Protein AF-M6ZV32-F1 (afdb_monomer_lite)

InterPro domains:
  IPR001381 3-dehydroquinate dehydratase type I [PF01487] (1-41)
  IPR013785 Aldolase-type TIM barrel [G3DSA:3.20.20.70] (1-44)
  IPR050146 Type-I 3-dehydroquinase [PTHR43699] (1-43)

Organism: NCBI:txid1193029

Structure (mmCIF, N/CA/C/O backbone):
data_AF-M6ZV32-F1
#
_entry.id   AF-M6ZV32-F1
#
loop_
_atom_site.group_PDB
_atom_site.id
_atom_site.type_symbol
_atom_site.label_atom_id
_atom_site.label_alt_id
_atom_site.label_comp_id
_atom_site.label_asym_id
_atom_site.label_entity_id
_atom_site.label_seq_id
_atom_site.pdbx_PDB_ins_code
_atom_site.Cartn_x
_atom_site.Cartn_y
_atom_site.Cartn_z
_atom_site.occupancy
_atom_site.B_iso_or_equiv
_atom_site.auth_seq_id
_atom_site.auth_comp_id
_atom_site.auth_asym_id
_atom_site.auth_atom_id
_atom_site.pdbx_PDB_model_num
ATOM 1 N N . MET A 1 1 ? 7.882 1.669 -1.385 1.00 76.81 1 MET A N 1
ATOM 2 C CA . MET A 1 1 ? 7.372 1.642 0.010 1.00 76.81 1 MET A CA 1
ATOM 3 C C . MET A 1 1 ? 7.630 2.995 0.661 1.00 76.81 1 MET A C 1
ATOM 5 O O . MET A 1 1 ? 8.387 3.773 0.097 1.00 76.81 1 MET A O 1
ATOM 9 N N . GLY A 1 2 ? 7.032 3.272 1.820 1.00 88.25 2 GLY A N 1
ATOM 10 C CA . GLY A 1 2 ? 7.111 4.587 2.468 1.00 88.25 2 GLY A CA 1
ATOM 11 C C . GLY A 1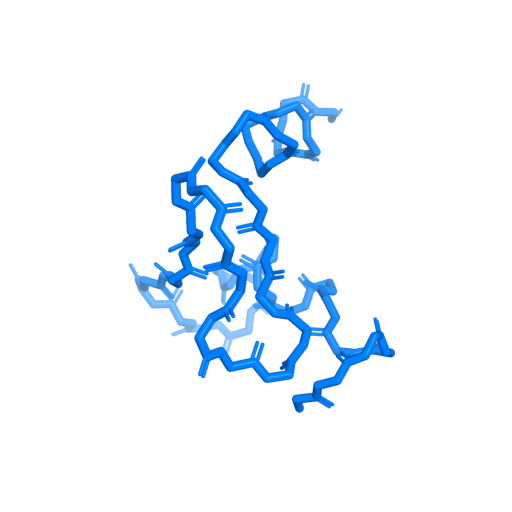 2 ? 6.056 5.577 1.949 1.00 88.25 2 GLY A C 1
ATOM 12 O O . GLY A 1 2 ? 5.296 5.224 1.045 1.00 88.25 2 GLY A O 1
ATOM 13 N N . PRO A 1 3 ? 5.990 6.796 2.514 1.00 89.00 3 PRO A N 1
ATOM 14 C CA . PRO A 1 3 ? 4.889 7.737 2.272 1.00 89.00 3 PRO A CA 1
ATOM 15 C C . PRO A 1 3 ? 4.726 8.150 0.804 1.00 89.00 3 PRO A C 1
ATOM 17 O O . PRO A 1 3 ? 3.612 8.235 0.302 1.00 89.00 3 PRO A O 1
ATOM 20 N N . LEU A 1 4 ? 5.837 8.317 0.078 1.00 92.19 4 LEU A N 1
ATOM 21 C CA . LEU A 1 4 ? 5.823 8.682 -1.345 1.00 92.19 4 LEU A CA 1
ATOM 22 C C . LEU A 1 4 ? 5.202 7.600 -2.246 1.00 92.19 4 LEU A C 1
ATOM 24 O O . LEU A 1 4 ? 4.763 7.892 -3.351 1.00 92.19 4 LEU A O 1
ATOM 28 N N . GLY A 1 5 ? 5.163 6.346 -1.785 1.00 92.50 5 GLY A N 1
ATOM 29 C CA . GLY A 1 5 ? 4.628 5.209 -2.535 1.00 92.50 5 GLY A CA 1
ATOM 30 C C . GLY A 1 5 ? 3.196 4.830 -2.162 1.00 92.50 5 GLY A C 1
ATOM 31 O O . GLY A 1 5 ? 2.787 3.714 -2.460 1.00 92.50 5 GLY A O 1
ATOM 32 N N . ILE A 1 6 ? 2.455 5.691 -1.460 1.00 93.81 6 ILE A N 1
ATOM 33 C CA . ILE A 1 6 ? 1.076 5.394 -1.041 1.00 93.81 6 ILE A CA 1
ATOM 34 C C . ILE A 1 6 ? 0.149 5.226 -2.252 1.00 93.81 6 ILE A C 1
ATOM 36 O O . ILE A 1 6 ? -0.674 4.314 -2.260 1.00 93.81 6 ILE A O 1
ATOM 40 N N . VAL A 1 7 ? 0.325 6.029 -3.306 1.00 93.94 7 VAL A N 1
ATOM 41 C CA . VAL A 1 7 ? -0.534 6.002 -4.506 1.00 93.94 7 VAL A CA 1
ATOM 42 C C . VAL A 1 7 ? -0.590 4.613 -5.149 1.00 93.94 7 VAL A C 1
ATOM 44 O O . VAL A 1 7 ? -1.672 4.153 -5.498 1.00 93.94 7 VAL A O 1
ATOM 47 N N . SER A 1 8 ? 0.534 3.891 -5.224 1.00 94.38 8 SER A N 1
ATOM 48 C CA . SER A 1 8 ? 0.554 2.534 -5.792 1.00 94.38 8 SER A CA 1
ATOM 49 C C . SER A 1 8 ? -0.128 1.482 -4.914 1.00 94.38 8 SER A C 1
ATOM 51 O O . SER A 1 8 ? -0.409 0.383 -5.380 1.00 94.38 8 SER A O 1
ATOM 53 N N . ARG A 1 9 ? -0.416 1.800 -3.646 1.00 94.75 9 ARG A N 1
ATOM 54 C CA . ARG A 1 9 ? -1.228 0.959 -2.755 1.00 94.75 9 ARG A CA 1
ATOM 55 C C . ARG A 1 9 ? -2.712 1.306 -2.818 1.00 94.75 9 ARG A C 1
ATOM 57 O O . ARG A 1 9 ? -3.520 0.418 -2.559 1.00 94.75 9 ARG A O 1
ATOM 64 N N . VAL A 1 10 ? -3.050 2.561 -3.121 1.00 95.31 10 VAL A N 1
ATOM 65 C CA . VAL A 1 10 ? -4.436 3.030 -3.279 1.00 95.31 10 VAL A CA 1
ATOM 66 C C . VAL A 1 10 ? -5.011 2.562 -4.614 1.00 95.31 10 VAL A C 1
ATOM 68 O O . VAL A 1 10 ? -6.109 2.012 -4.634 1.00 95.31 10 VAL A O 1
ATOM 71 N N . PHE A 1 11 ? -4.234 2.690 -5.693 1.00 95.44 11 PHE A N 1
ATOM 72 C CA . PHE A 1 11 ? -4.615 2.297 -7.055 1.00 95.44 11 PHE A CA 1
ATOM 73 C C . PHE A 1 11 ? -3.678 1.204 -7.595 1.00 95.44 11 PHE A C 1
ATOM 75 O O . PHE A 1 11 ? -2.907 1.452 -8.523 1.00 95.44 11 PHE A O 1
ATOM 82 N N . PRO A 1 12 ? -3.653 0.010 -6.970 1.00 95.31 12 PRO A N 1
ATOM 83 C CA . PRO A 1 12 ? -2.735 -1.069 -7.344 1.00 95.31 12 PRO A CA 1
ATOM 84 C C . PRO A 1 12 ? -2.974 -1.580 -8.774 1.00 95.31 12 PRO A C 1
ATOM 86 O O . PRO A 1 12 ? -2.032 -1.964 -9.468 1.00 95.31 12 PRO A O 1
ATOM 89 N N . ASP A 1 13 ? -4.223 -1.535 -9.224 1.00 95.31 13 ASP A N 1
ATOM 90 C CA . ASP A 1 13 ? -4.705 -1.949 -10.537 1.00 95.31 13 ASP A CA 1
ATOM 91 C C . ASP A 1 13 ? -4.110 -1.112 -11.675 1.00 95.31 13 ASP A C 1
ATOM 93 O O . ASP A 1 13 ? -3.707 -1.675 -12.693 1.00 95.31 13 ASP A O 1
ATOM 97 N N . SER A 1 14 ? -3.909 0.193 -11.460 1.00 95.12 14 SER A N 1
ATOM 98 C CA . SER A 1 14 ? -3.203 1.083 -12.399 1.00 95.12 14 SER A CA 1
ATOM 99 C C . SER A 1 14 ? -1.758 0.654 -12.684 1.00 95.12 14 SER A C 1
ATOM 101 O O . SER A 1 14 ? -1.169 1.075 -13.677 1.00 95.12 14 SER A O 1
ATOM 103 N N . PHE A 1 15 ? -1.179 -0.190 -11.824 1.00 94.44 15 PHE A N 1
ATOM 104 C CA . PHE A 1 15 ? 0.176 -0.730 -11.955 1.00 94.44 15 PHE A CA 1
ATOM 105 C C . PHE A 1 15 ? 0.187 -2.250 -12.195 1.00 94.44 15 PHE A C 1
ATOM 107 O O . PHE A 1 15 ? 1.239 -2.880 -12.087 1.00 94.44 15 PHE A O 1
ATOM 114 N N . GLY A 1 16 ? -0.966 -2.857 -12.502 1.00 96.69 16 GLY A N 1
ATOM 115 C CA . GLY A 1 16 ? -1.095 -4.293 -12.766 1.00 96.69 16 GLY A CA 1
ATOM 116 C C . GLY A 1 16 ? -1.093 -5.184 -11.518 1.00 96.69 16 GLY A C 1
ATOM 117 O O . GLY A 1 16 ? -0.985 -6.404 -11.639 1.00 96.69 16 GLY A O 1
ATOM 118 N N . SER A 1 17 ? -1.215 -4.611 -10.317 1.00 96.38 17 SER A N 1
ATOM 119 C CA . SER A 1 17 ? -1.335 -5.385 -9.081 1.00 96.38 17 SER A CA 1
ATOM 120 C C . SER A 1 17 ? -2.795 -5.735 -8.795 1.00 96.38 17 SER A C 1
ATOM 122 O O . SER A 1 17 ? -3.662 -4.867 -8.737 1.00 96.38 17 SER A O 1
ATOM 124 N N . ILE A 1 18 ? -3.064 -7.022 -8.565 1.00 96.88 18 ILE A N 1
ATOM 125 C CA . ILE A 1 18 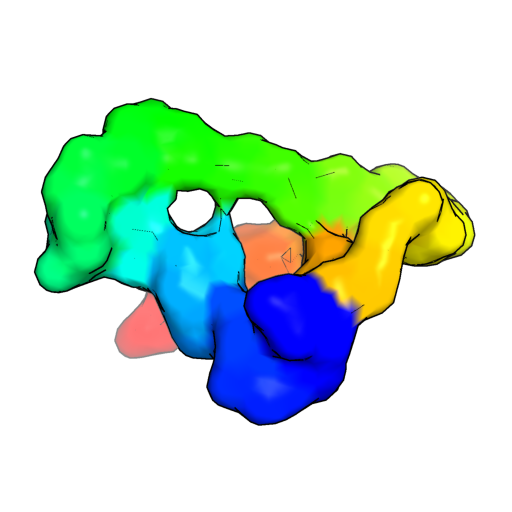? -4.416 -7.556 -8.314 1.00 96.88 18 ILE A CA 1
ATOM 126 C C . ILE A 1 18 ? -4.843 -7.485 -6.838 1.00 96.88 18 ILE A C 1
ATOM 128 O O . ILE A 1 18 ? -5.986 -7.786 -6.504 1.00 96.88 18 ILE A O 1
ATOM 132 N N . PHE A 1 19 ? -3.932 -7.106 -5.940 1.00 94.81 19 PHE A N 1
ATOM 133 C CA . PHE A 1 19 ? -4.213 -6.916 -4.517 1.00 94.81 19 PHE A CA 1
ATOM 134 C C . PHE A 1 19 ? -3.404 -5.749 -3.939 1.00 94.81 19 PHE A C 1
ATOM 136 O O . PHE A 1 19 ? -2.444 -5.257 -4.535 1.00 94.81 19 PHE A O 1
ATOM 143 N N . THR A 1 20 ? -3.787 -5.317 -2.740 1.00 96.12 20 THR A N 1
ATOM 144 C CA . THR A 1 20 ? -3.047 -4.354 -1.919 1.00 96.12 20 THR A CA 1
ATOM 145 C C . THR A 1 20 ? -3.227 -4.699 -0.444 1.00 96.12 20 THR A C 1
ATOM 147 O O . THR A 1 20 ? -4.160 -5.412 -0.075 1.00 96.12 20 THR A O 1
ATOM 150 N N . TYR A 1 21 ? -2.333 -4.198 0.403 1.00 95.38 21 TYR A N 1
ATOM 151 C CA . TYR A 1 21 ? -2.372 -4.424 1.846 1.00 95.38 21 TYR A CA 1
ATOM 152 C C . TYR A 1 21 ? -2.653 -3.117 2.586 1.00 95.38 21 TYR A C 1
ATOM 154 O O . TYR A 1 21 ? -1.984 -2.108 2.353 1.00 95.38 21 TYR A O 1
ATOM 162 N N . CYS A 1 22 ? -3.587 -3.175 3.534 1.00 95.81 22 CYS A N 1
ATOM 163 C CA . CYS A 1 22 ? -3.923 -2.105 4.474 1.00 95.81 22 CYS A CA 1
ATOM 164 C C . CYS A 1 22 ? -3.747 -2.580 5.923 1.00 95.81 22 CYS A C 1
ATOM 166 O O . CYS A 1 22 ? -3.479 -3.760 6.164 1.00 95.81 22 CYS A O 1
ATOM 168 N N . CYS A 1 23 ? -3.819 -1.669 6.892 1.00 96.38 23 CYS A N 1
ATOM 169 C CA . CYS A 1 23 ? -3.826 -1.994 8.321 1.00 96.38 23 CYS A CA 1
ATOM 170 C C . CYS A 1 23 ? -5.174 -1.650 8.971 1.00 96.38 23 CYS A C 1
ATOM 172 O O . CYS A 1 23 ? -5.874 -0.756 8.520 1.00 96.38 23 CYS A O 1
ATOM 174 N N . LEU A 1 24 ? -5.533 -2.352 10.049 1.00 94.44 24 LEU A N 1
ATOM 175 C CA . LEU A 1 24 ? -6.712 -2.000 10.856 1.00 94.44 24 LEU A CA 1
ATOM 176 C C . LEU A 1 24 ? -6.381 -0.966 11.937 1.00 94.44 24 LEU A C 1
ATOM 178 O O . LEU A 1 24 ? -7.137 -0.033 12.143 1.00 94.44 24 LEU A O 1
ATOM 182 N N . ASN A 1 25 ? -5.239 -1.141 12.609 1.00 91.38 25 ASN A N 1
ATOM 183 C CA . ASN A 1 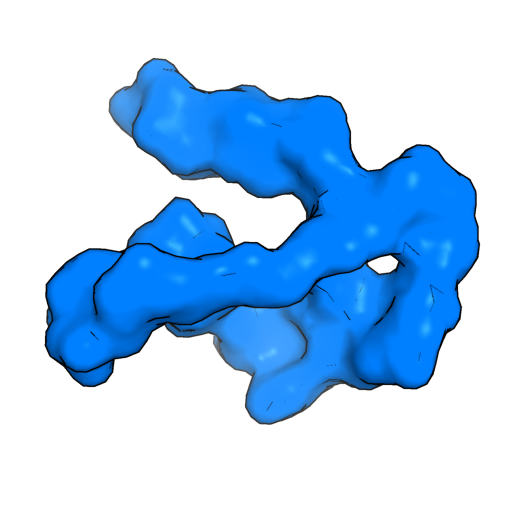25 ? -4.813 -0.281 13.713 1.00 91.38 25 ASN A CA 1
ATOM 184 C C . ASN A 1 25 ? -3.489 0.403 13.362 1.00 91.38 25 ASN A C 1
ATOM 186 O O . ASN A 1 25 ? -3.453 1.501 12.828 1.00 91.38 25 ASN A O 1
ATOM 190 N N . ASN A 1 26 ? -2.378 -0.288 13.619 1.00 94.12 26 ASN A N 1
ATOM 191 C CA . ASN A 1 26 ? -1.043 0.252 13.407 1.00 94.12 26 ASN A CA 1
ATOM 192 C C . ASN A 1 26 ? -0.431 -0.290 12.108 1.00 94.12 26 ASN A C 1
ATOM 194 O O . ASN A 1 26 ? -0.505 -1.507 11.878 1.00 94.12 26 ASN A O 1
ATOM 198 N N . PRO A 1 27 ? 0.235 0.560 11.307 1.00 94.31 27 PRO A N 1
ATOM 199 C CA . PRO A 1 27 ? 1.035 0.122 10.173 1.00 94.31 27 PRO A CA 1
ATOM 200 C C . PRO A 1 27 ? 2.069 -0.930 10.589 1.00 94.31 27 PRO A C 1
ATOM 202 O O . PRO A 1 27 ? 2.777 -0.783 11.586 1.00 94.31 27 PRO A O 1
ATOM 205 N N . LYS A 1 28 ? 2.165 -2.004 9.808 1.00 95.19 28 LYS A N 1
ATOM 206 C CA . LYS A 1 28 ? 3.187 -3.055 9.930 1.00 95.19 28 LYS A CA 1
ATOM 207 C C . LYS A 1 28 ? 4.281 -2.917 8.872 1.00 95.19 28 LYS A C 1
ATOM 209 O O . LYS A 1 28 ? 5.329 -3.541 9.003 1.00 95.19 28 LYS A O 1
ATOM 214 N N . ALA A 1 29 ? 4.053 -2.091 7.851 1.00 94.50 29 ALA A N 1
ATOM 215 C CA . ALA A 1 29 ? 5.012 -1.7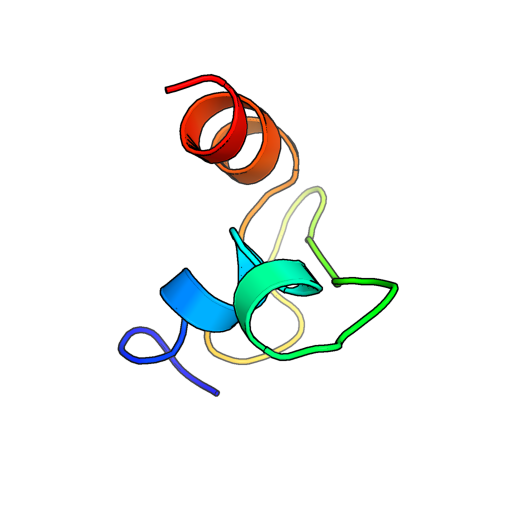98 6.797 1.00 94.50 29 ALA A CA 1
ATOM 216 C C . ALA A 1 29 ? 5.041 -0.294 6.451 1.00 94.50 29 ALA A C 1
ATOM 218 O O . ALA A 1 29 ? 4.003 0.373 6.503 1.00 94.50 29 ALA A O 1
ATOM 219 N N . PRO A 1 30 ? 6.195 0.256 6.024 1.00 93.06 30 PRO A N 1
ATOM 220 C CA . PRO A 1 30 ? 6.292 1.648 5.594 1.00 93.06 30 PRO A CA 1
ATOM 221 C C . PRO A 1 30 ? 5.341 1.989 4.437 1.00 93.06 30 PRO A C 1
ATOM 223 O O . PRO A 1 30 ? 5.359 1.364 3.364 1.00 93.06 30 PRO A O 1
ATOM 226 N N . GLY A 1 31 ? 4.544 3.039 4.643 1.00 91.44 31 GLY A N 1
ATOM 227 C CA . GLY A 1 31 ? 3.543 3.519 3.688 1.00 91.44 31 GLY A CA 1
ATOM 228 C C . GLY A 1 31 ? 2.275 2.668 3.621 1.00 91.44 31 GLY A C 1
ATOM 229 O O . GLY A 1 31 ? 1.549 2.790 2.646 1.00 91.44 31 GLY A O 1
ATOM 230 N N . GLN A 1 32 ? 2.033 1.765 4.576 1.00 95.00 32 GLN A N 1
ATOM 231 C CA . GLN A 1 32 ? 0.745 1.080 4.700 1.00 95.00 32 GLN A CA 1
ATOM 232 C C . GLN A 1 32 ? -0.325 2.080 5.154 1.00 95.00 32 GLN A C 1
ATOM 234 O O . GLN A 1 32 ? -0.061 2.915 6.017 1.00 95.00 32 GLN A O 1
ATOM 239 N N . VAL A 1 33 ? -1.503 1.987 4.546 1.00 94.56 33 VAL A N 1
ATOM 240 C CA . VAL A 1 33 ? -2.654 2.862 4.805 1.00 94.56 33 VAL A CA 1
ATOM 241 C C . VAL A 1 33 ? -3.678 2.083 5.622 1.00 94.56 33 VAL A C 1
ATOM 243 O O . VAL A 1 33 ? -3.765 0.858 5.476 1.00 94.56 33 VAL A O 1
ATOM 246 N N . ASP A 1 34 ? -4.428 2.755 6.489 1.00 95.69 34 ASP A N 1
ATOM 247 C CA . ASP A 1 34 ? -5.530 2.116 7.197 1.00 95.69 34 ASP A CA 1
ATOM 248 C C . ASP A 1 34 ? -6.697 1.7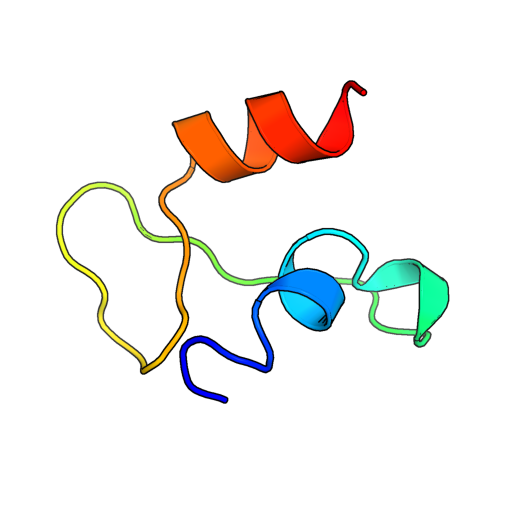81 6.251 1.00 95.69 34 ASP A C 1
ATOM 250 O O . ASP A 1 34 ? -6.819 2.334 5.155 1.00 95.69 34 ASP A O 1
ATOM 254 N N . LEU A 1 35 ? -7.525 0.814 6.644 1.00 95.44 35 LEU A N 1
ATOM 255 C CA . LEU A 1 35 ? -8.622 0.333 5.804 1.00 95.44 35 LEU A CA 1
ATOM 256 C C . LEU A 1 35 ? -9.638 1.438 5.475 1.00 95.44 35 LEU A C 1
ATOM 258 O O . LEU A 1 35 ? -10.111 1.498 4.342 1.00 95.44 35 LEU A O 1
ATOM 262 N N . GLU A 1 36 ? -9.966 2.301 6.435 1.00 95.44 36 GLU A N 1
ATOM 263 C CA . GLU A 1 36 ? -10.975 3.345 6.251 1.00 95.44 36 GLU A CA 1
ATOM 264 C C . GLU A 1 36 ? -10.488 4.406 5.260 1.00 95.44 36 GLU A C 1
ATOM 266 O O . GLU A 1 36 ? -11.158 4.667 4.258 1.00 95.44 36 GLU A O 1
ATOM 271 N N . SER A 1 37 ? -9.276 4.928 5.458 1.00 93.81 37 SER A N 1
ATOM 272 C CA . SER A 1 37 ? -8.633 5.855 4.526 1.00 93.81 37 SER A CA 1
ATOM 273 C C . SER A 1 37 ? -8.470 5.242 3.137 1.00 93.81 37 SER A C 1
ATOM 275 O O . SER A 1 37 ? -8.676 5.928 2.139 1.00 93.81 37 SER A O 1
ATOM 277 N N . LEU A 1 38 ? -8.130 3.949 3.035 1.00 94.88 38 LEU A N 1
ATOM 278 C CA . LEU A 1 38 ? -8.019 3.273 1.739 1.00 94.88 38 LEU A CA 1
ATOM 279 C C . LEU A 1 38 ? -9.364 3.256 0.996 1.00 94.88 38 LEU A C 1
ATOM 281 O O . LEU A 1 38 ? -9.388 3.500 -0.208 1.00 94.88 38 LEU A O 1
ATOM 285 N N . ILE A 1 39 ? -10.472 2.982 1.690 1.00 94.56 39 ILE A N 1
ATOM 286 C CA . ILE A 1 39 ? -11.816 2.994 1.092 1.00 94.56 39 ILE A CA 1
ATOM 287 C C . ILE A 1 39 ? -12.195 4.414 0.656 1.00 94.56 39 ILE A C 1
ATOM 289 O O . ILE A 1 39 ? -12.675 4.596 -0.461 1.00 94.56 39 ILE A O 1
ATOM 293 N N . GLN A 1 40 ? -11.942 5.421 1.496 1.00 94.69 40 GLN A N 1
ATOM 294 C CA . GLN A 1 40 ? -12.233 6.821 1.171 1.00 94.69 40 GLN A CA 1
ATOM 295 C C . GLN A 1 40 ? -11.445 7.301 -0.055 1.00 94.69 40 GLN A C 1
ATOM 297 O O . GLN A 1 40 ? -12.027 7.878 -0.968 1.00 94.69 40 GLN A O 1
ATOM 302 N N . LEU A 1 41 ? -10.141 7.009 -0.117 1.00 92.75 41 LEU A N 1
ATOM 303 C CA . LEU A 1 41 ? -9.272 7.423 -1.223 1.00 92.75 41 LEU A CA 1
ATOM 304 C C . LEU A 1 41 ? -9.623 6.753 -2.559 1.00 92.75 41 LEU A C 1
ATOM 306 O O . LEU A 1 41 ? -9.349 7.329 -3.607 1.00 92.75 41 LEU A O 1
ATOM 310 N N . ARG A 1 42 ? -10.199 5.544 -2.534 1.00 90.44 42 ARG A N 1
ATOM 311 C CA . ARG A 1 42 ? -10.583 4.796 -3.746 1.00 90.44 42 ARG A CA 1
ATOM 312 C C . ARG A 1 42 ? -11.955 5.163 -4.306 1.00 90.44 42 ARG A C 1
ATOM 314 O O . ARG A 1 42 ? -12.227 4.813 -5.448 1.00 90.44 42 ARG A O 1
ATOM 321 N N . ASN A 1 43 ? -12.808 5.801 -3.507 1.00 88.56 43 ASN A N 1
ATOM 322 C CA . ASN A 1 43 ? -14.155 6.213 -3.910 1.00 88.56 43 ASN A CA 1
ATOM 323 C C . ASN A 1 43 ? -14.220 7.670 -4.416 1.00 88.56 43 ASN A C 1
ATOM 325 O O . ASN A 1 43 ? -15.319 8.153 -4.690 1.00 88.56 43 ASN A O 1
ATOM 329 N N . LEU A 1 44 ? -13.076 8.364 -4.495 1.00 65.44 44 LEU A N 1
ATOM 330 C CA . LEU A 1 44 ? -12.914 9.643 -5.203 1.00 65.44 44 LEU A CA 1
ATOM 331 C C . LEU A 1 44 ? -12.891 9.420 -6.718 1.00 65.44 44 LEU A C 1
ATOM 333 O O . LEU A 1 44 ? -13.492 10.257 -7.426 1.00 65.44 44 LEU A O 1
#

Foldseek 3Di:
DAQVCLVCQLCVVVVPDPHHDADCPDDPDHNHHHPVVSVVSNVD

Sequence (44 aa):
MGPLGIVSRVFPDSFGSIFTYCCLNNPKAPGQVDLESLIQLRNL

Secondary structure (DSSP, 8-state):
--GGGSHHHHSSGGGT-S---EESSS-SSTT-EEHHHHHHHH--

Radius of gyration: 9.79 Å; chains: 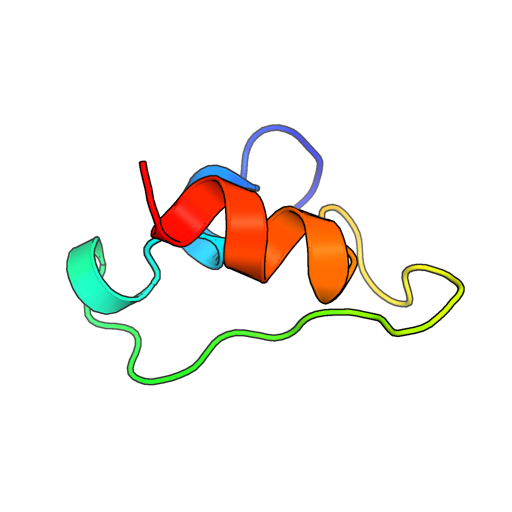1; bounding box: 22×17×26 Å

pLDDT: mean 93.06, std 5.34, range [65.44, 96.88]